Protein AF-A0A6G9QHL0-F1 (afdb_monomer_lite)

Radius of gyration: 31.49 Å; chains: 1; bounding box: 46×56×86 Å

Structure (mmCIF, N/CA/C/O backbone):
data_AF-A0A6G9QHL0-F1
#
_entry.id   AF-A0A6G9QHL0-F1
#
loop_
_atom_site.group_PDB
_atom_site.id
_atom_site.type_symbol
_atom_site.label_atom_id
_atom_site.label_alt_id
_atom_site.label_comp_id
_atom_site.label_asym_id
_atom_site.label_entity_id
_atom_site.label_seq_id
_atom_site.pdbx_PDB_ins_code
_atom_site.Cartn_x
_atom_site.Cartn_y
_atom_site.Cartn_z
_atom_site.occupancy
_atom_site.B_iso_or_equiv
_atom_site.auth_seq_id
_atom_site.auth_comp_id
_atom_site.auth_asym_id
_atom_site.auth_atom_id
_atom_site.pdbx_PDB_model_num
ATOM 1 N N . MET A 1 1 ? 24.446 20.373 -16.835 1.00 52.03 1 MET A N 1
ATOM 2 C CA . MET A 1 1 ? 24.534 19.465 -17.998 1.00 52.03 1 MET A CA 1
ATOM 3 C C . MET A 1 1 ? 25.382 20.168 -19.041 1.00 52.03 1 MET A C 1
ATOM 5 O O . MET A 1 1 ? 25.021 21.276 -19.423 1.00 52.03 1 MET A O 1
ATOM 9 N N . GLY A 1 2 ? 26.551 19.625 -19.382 1.00 66.06 2 GLY A N 1
ATOM 10 C CA . GLY A 1 2 ? 27.487 20.275 -20.304 1.00 66.06 2 GLY A CA 1
ATOM 11 C C . GLY A 1 2 ? 27.054 20.092 -21.758 1.00 66.06 2 GLY A C 1
ATOM 12 O O . GLY A 1 2 ? 26.401 19.108 -22.093 1.00 66.06 2 GLY A O 1
ATOM 13 N N . LEU A 1 3 ? 27.447 21.016 -22.641 1.00 60.44 3 LEU A N 1
ATOM 14 C CA . LEU A 1 3 ? 27.129 20.983 -24.081 1.00 60.44 3 LEU A CA 1
ATOM 15 C C . LEU A 1 3 ? 27.557 19.676 -24.791 1.00 60.44 3 LEU A C 1
ATOM 17 O O . LEU A 1 3 ? 27.060 19.376 -25.874 1.00 60.44 3 LEU A O 1
ATOM 21 N N . ALA A 1 4 ? 28.436 18.876 -24.177 1.00 62.66 4 ALA A N 1
ATOM 22 C CA . ALA A 1 4 ? 28.859 17.566 -24.669 1.00 62.66 4 ALA A CA 1
ATOM 23 C C . ALA A 1 4 ? 27.737 16.506 -24.672 1.00 62.66 4 ALA A C 1
ATOM 25 O O . ALA A 1 4 ? 27.762 15.596 -25.503 1.00 62.66 4 ALA A O 1
ATOM 26 N N . ASP A 1 5 ? 26.732 16.639 -23.800 1.00 65.25 5 ASP A N 1
ATOM 27 C CA . ASP A 1 5 ? 25.669 15.635 -23.655 1.00 65.25 5 ASP A CA 1
ATOM 28 C C . ASP A 1 5 ? 24.580 15.752 -24.739 1.00 65.25 5 ASP A C 1
ATOM 30 O O . ASP A 1 5 ? 23.862 14.789 -25.009 1.00 65.25 5 ASP A O 1
ATOM 34 N N . LEU A 1 6 ? 24.475 16.899 -25.426 1.00 61.62 6 LEU A N 1
ATOM 35 C CA . LEU A 1 6 ? 23.410 17.158 -26.409 1.00 61.62 6 LEU A CA 1
ATOM 36 C C . LEU A 1 6 ? 23.675 16.580 -27.813 1.00 61.62 6 LEU A C 1
ATOM 38 O O . LEU A 1 6 ? 22.777 16.577 -28.652 1.00 61.62 6 LEU A O 1
ATOM 42 N N . LYS A 1 7 ? 24.878 16.067 -28.102 1.00 63.88 7 LYS A N 1
ATOM 43 C CA . LYS A 1 7 ? 25.288 15.731 -29.481 1.00 63.88 7 LYS A CA 1
ATOM 44 C C . LYS A 1 7 ? 24.790 14.372 -30.006 1.00 63.88 7 LYS A C 1
ATOM 46 O O . LYS A 1 7 ? 24.959 14.086 -31.186 1.00 63.88 7 LYS A O 1
ATOM 51 N N . LYS A 1 8 ? 24.169 13.521 -29.184 1.00 63.66 8 LYS A N 1
ATOM 52 C CA . LYS A 1 8 ? 23.865 12.126 -29.583 1.00 63.66 8 LYS A CA 1
ATOM 53 C C . LYS A 1 8 ? 22.418 11.861 -30.028 1.00 63.66 8 LYS A C 1
ATOM 55 O O . LYS A 1 8 ? 22.145 10.767 -30.500 1.00 63.66 8 LYS A O 1
ATOM 60 N N . ASN A 1 9 ? 21.526 12.857 -29.961 1.00 59.56 9 ASN A N 1
ATOM 61 C CA . ASN A 1 9 ? 20.103 12.709 -30.322 1.00 59.56 9 ASN A CA 1
ATOM 62 C C . ASN A 1 9 ? 19.663 13.579 -31.514 1.00 59.56 9 ASN A C 1
ATOM 64 O O . ASN A 1 9 ? 18.465 13.786 -31.717 1.00 59.56 9 ASN A O 1
ATOM 68 N N . ALA A 1 10 ? 20.607 14.098 -32.305 1.00 61.09 10 ALA A N 1
ATOM 69 C CA . ALA A 1 10 ? 20.286 14.764 -33.563 1.00 61.09 10 ALA A CA 1
ATOM 70 C C . ALA A 1 10 ? 19.746 13.713 -34.543 1.00 61.09 10 ALA A C 1
ATOM 72 O O . ALA A 1 10 ? 20.496 13.016 -35.222 1.00 61.09 10 ALA A O 1
ATOM 73 N N . SER A 1 11 ? 18.426 13.547 -34.534 1.00 60.09 11 SER A N 1
ATOM 74 C CA . SER A 1 11 ? 17.710 12.671 -35.453 1.00 60.09 11 SER A CA 1
ATOM 75 C C . SER A 1 11 ? 18.023 13.143 -36.870 1.00 60.09 11 SER A C 1
ATOM 77 O O . SER A 1 11 ? 17.780 14.303 -37.195 1.00 60.09 11 SER A O 1
ATOM 79 N N . SER A 1 12 ? 18.600 12.274 -37.696 1.0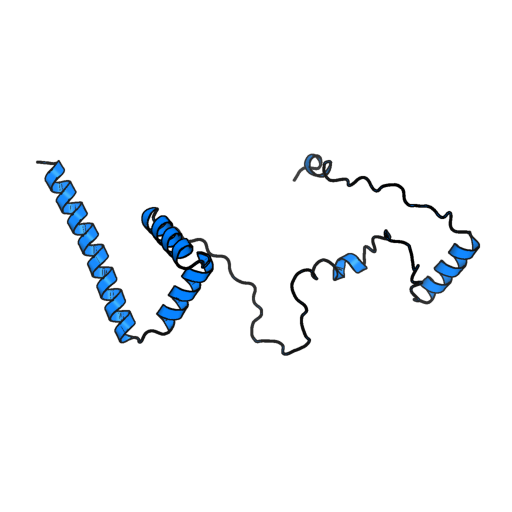0 53.59 12 SER A N 1
ATOM 80 C CA . SER A 1 12 ? 18.817 12.553 -39.110 1.00 53.59 12 SER A CA 1
ATOM 81 C C . SER A 1 12 ? 17.457 12.742 -39.782 1.00 53.59 12 SER A C 1
ATOM 83 O O . SER A 1 12 ? 16.739 11.782 -40.065 1.00 53.59 12 SER A O 1
ATOM 85 N N . CYS A 1 13 ? 17.061 13.995 -40.006 1.00 45.31 13 CYS A N 1
ATOM 86 C CA . CYS A 1 13 ? 15.919 14.297 -40.851 1.00 45.31 13 CYS A CA 1
ATOM 87 C C . CYS A 1 13 ? 16.284 13.869 -42.277 1.00 45.31 13 CYS A C 1
ATOM 89 O O . CYS A 1 13 ? 17.120 14.470 -42.949 1.00 45.31 13 CYS A O 1
ATOM 91 N N . LYS A 1 14 ? 15.703 12.749 -42.716 1.00 50.72 14 LYS A N 1
ATOM 92 C CA . LYS A 1 14 ? 15.754 12.313 -44.109 1.00 50.72 14 LYS A CA 1
ATOM 93 C C . LYS A 1 14 ? 15.186 13.440 -44.967 1.00 50.72 14 LYS A C 1
ATOM 95 O O . LYS A 1 14 ? 14.103 13.944 -44.682 1.00 50.72 14 LYS A O 1
ATOM 100 N N . ALA A 1 15 ? 15.940 13.830 -45.989 1.00 53.41 15 ALA A N 1
ATOM 101 C CA . ALA A 1 15 ? 15.548 14.821 -46.975 1.00 53.41 15 ALA A CA 1
ATOM 102 C C . ALA A 1 15 ? 14.245 14.388 -47.666 1.00 53.41 15 ALA A C 1
ATOM 104 O O . ALA A 1 15 ? 14.243 13.587 -48.595 1.00 53.41 15 ALA A O 1
ATOM 105 N N . SER A 1 16 ? 13.121 14.908 -47.188 1.00 50.22 16 SER A N 1
ATOM 106 C CA . SER A 1 16 ? 11.841 14.909 -47.893 1.00 50.22 16 SER A CA 1
ATOM 107 C C . SER A 1 16 ? 11.385 16.354 -48.033 1.00 50.22 16 SER A C 1
ATOM 109 O O . SER A 1 16 ? 10.333 16.743 -47.546 1.00 50.22 16 SER A O 1
ATOM 111 N N . PHE A 1 17 ? 12.229 17.161 -48.673 1.00 52.25 17 PHE A N 1
ATOM 112 C CA . PHE A 1 17 ? 11.837 18.443 -49.248 1.00 52.25 17 PHE A CA 1
ATOM 113 C C . PHE A 1 17 ? 11.817 18.268 -50.766 1.00 52.25 17 PHE A C 1
ATOM 115 O O . PHE A 1 17 ? 12.688 18.753 -51.481 1.00 52.25 17 PHE A O 1
ATOM 122 N N . SER A 1 18 ? 10.864 17.476 -51.257 1.00 55.06 18 SER A N 1
ATOM 123 C CA . SER A 1 18 ? 10.531 17.450 -52.680 1.00 55.06 18 SER A CA 1
ATOM 124 C C . SER A 1 18 ? 9.406 18.451 -52.916 1.00 55.06 18 SER A C 1
ATOM 126 O O . SER A 1 18 ? 8.254 18.180 -52.586 1.00 55.06 18 SER A O 1
ATOM 128 N N . GLY A 1 19 ? 9.767 19.607 -53.460 1.00 58.22 19 GLY A N 1
ATOM 129 C CA . GLY A 1 19 ? 8.837 20.659 -53.848 1.00 58.22 19 GLY A CA 1
ATOM 130 C C . GLY A 1 19 ? 9.500 22.015 -53.699 1.00 58.22 19 GLY A C 1
ATOM 131 O O . GLY A 1 19 ? 9.373 22.651 -52.659 1.00 58.22 19 GLY A O 1
ATOM 132 N N . GLN A 1 20 ? 10.256 22.442 -54.711 1.00 63.47 20 GLN A N 1
ATOM 133 C CA . GLN A 1 20 ? 10.600 23.856 -54.834 1.00 63.47 20 GLN A CA 1
ATOM 134 C C . GLN A 1 20 ? 9.276 24.601 -55.030 1.00 63.47 20 GLN A C 1
ATOM 136 O O . GLN A 1 20 ? 8.630 24.442 -56.059 1.00 63.47 20 GLN A O 1
ATOM 141 N N . MET A 1 21 ? 8.831 25.315 -54.003 1.00 65.44 21 MET A N 1
ATOM 142 C CA . MET A 1 21 ? 7.639 26.156 -54.063 1.00 65.44 21 MET A CA 1
ATOM 143 C C . MET A 1 21 ? 7.888 27.295 -55.059 1.00 65.44 21 MET A C 1
ATOM 145 O O . MET A 1 21 ? 8.979 27.875 -55.035 1.00 65.44 21 MET A O 1
ATOM 149 N N . SER A 1 22 ? 6.927 27.590 -55.946 1.00 82.62 22 SER A N 1
ATOM 150 C CA . SER A 1 22 ? 7.070 28.724 -56.871 1.00 82.62 22 SER A CA 1
ATOM 151 C C . SER A 1 22 ? 7.042 30.046 -56.105 1.00 82.62 22 SER A C 1
ATOM 153 O O . SER A 1 22 ? 6.543 30.124 -54.980 1.00 82.62 22 SER A O 1
ATOM 155 N N . VAL A 1 23 ? 7.565 31.105 -56.721 1.00 79.94 23 VAL A N 1
ATOM 156 C CA . VAL A 1 23 ? 7.525 32.457 -56.143 1.00 79.94 23 VAL A CA 1
ATOM 157 C C . VAL A 1 23 ? 6.076 32.915 -55.960 1.00 79.94 23 VAL A C 1
ATOM 159 O O . VAL A 1 23 ? 5.744 33.497 -54.932 1.00 79.94 23 VAL A O 1
ATOM 162 N N . GLU A 1 24 ? 5.201 32.587 -56.907 1.00 84.81 24 GLU A N 1
ATOM 163 C CA . GLU A 1 24 ? 3.771 32.892 -56.859 1.00 84.81 24 GLU A CA 1
ATOM 164 C C . GLU A 1 24 ? 3.088 32.178 -55.683 1.00 84.81 24 GLU A C 1
ATOM 166 O O . GLU A 1 24 ? 2.408 32.829 -54.892 1.00 84.81 24 GLU A O 1
ATOM 171 N N . ASP A 1 25 ? 3.380 30.888 -55.472 1.00 82.00 25 ASP A N 1
ATOM 172 C CA . ASP A 1 25 ? 2.855 30.123 -54.329 1.00 82.00 25 ASP A CA 1
ATOM 173 C C . ASP A 1 25 ? 3.292 30.731 -52.984 1.00 82.00 25 ASP A C 1
ATOM 175 O O . ASP A 1 25 ? 2.549 30.710 -52.001 1.00 82.00 25 ASP A O 1
ATOM 179 N N . PHE A 1 26 ? 4.503 31.297 -52.920 1.00 84.19 26 PHE A N 1
ATOM 180 C CA . PHE A 1 26 ? 5.000 31.998 -51.734 1.00 84.19 26 PHE A CA 1
ATOM 181 C C . PHE A 1 26 ? 4.280 33.315 -51.474 1.00 84.19 26 PHE A C 1
ATOM 183 O O . PHE A 1 26 ? 3.951 33.612 -50.324 1.00 84.19 26 PHE A O 1
ATOM 190 N N . ILE A 1 27 ? 4.019 34.088 -52.525 1.00 87.81 27 ILE A N 1
ATOM 191 C CA . ILE A 1 27 ? 3.316 35.368 -52.420 1.00 87.81 27 ILE A CA 1
ATOM 192 C C . ILE A 1 27 ? 1.877 35.147 -51.940 1.00 87.81 27 ILE A C 1
ATOM 194 O O . ILE A 1 27 ? 1.416 35.855 -51.036 1.00 87.81 27 ILE A O 1
ATOM 198 N N . ASP A 1 28 ? 1.195 34.134 -52.468 1.00 85.62 28 ASP A N 1
ATOM 199 C CA . ASP A 1 28 ? -0.175 33.815 -52.070 1.00 85.62 28 ASP A CA 1
ATOM 200 C C . ASP A 1 28 ? -0.231 33.302 -50.625 1.00 85.62 28 ASP A C 1
ATOM 202 O O . ASP A 1 28 ? -1.025 33.794 -49.816 1.00 85.62 28 ASP A O 1
ATOM 206 N N . ALA A 1 29 ? 0.676 32.396 -50.243 1.00 81.00 29 ALA A N 1
ATOM 207 C CA . ALA A 1 29 ? 0.762 31.895 -48.871 1.00 81.00 29 ALA A CA 1
ATOM 208 C C . ALA A 1 29 ? 1.067 33.011 -47.853 1.00 81.00 29 ALA A C 1
ATOM 210 O O . ALA A 1 29 ? 0.457 33.060 -46.781 1.00 81.00 29 ALA A O 1
ATOM 211 N N . ALA A 1 30 ? 1.976 33.934 -48.185 1.00 85.50 30 ALA A N 1
ATOM 212 C CA . ALA A 1 30 ? 2.299 35.080 -47.335 1.00 85.50 30 ALA A CA 1
ATOM 213 C C . ALA A 1 30 ? 1.108 36.037 -47.178 1.00 85.50 30 ALA A C 1
ATOM 215 O O . ALA A 1 30 ? 0.864 36.546 -46.081 1.00 85.50 30 ALA A O 1
ATOM 216 N N . SER A 1 31 ? 0.343 36.248 -48.250 1.00 88.81 31 SER A N 1
ATOM 217 C CA . SER A 1 31 ? -0.850 37.098 -48.225 1.00 88.81 31 SER A CA 1
ATOM 218 C C . SER A 1 31 ? -1.937 36.507 -47.325 1.00 88.81 31 SER A C 1
ATOM 220 O O . SER A 1 31 ? -2.496 37.212 -46.484 1.00 88.81 31 SER A O 1
ATOM 222 N N . LEU A 1 32 ? -2.188 35.199 -47.429 1.00 85.69 32 LEU A N 1
ATOM 223 C CA . LEU A 1 32 ? -3.128 34.493 -46.553 1.00 85.69 32 LEU A CA 1
ATOM 224 C C . LEU A 1 32 ? -2.688 34.544 -45.083 1.00 85.69 32 LEU A C 1
ATOM 226 O O . LEU A 1 32 ? -3.510 34.797 -44.201 1.00 85.69 32 LEU A O 1
ATOM 230 N N . TYR A 1 33 ? -1.386 34.395 -44.820 1.00 82.38 33 TYR A N 1
ATOM 231 C CA . TYR A 1 33 ? -0.833 34.505 -43.471 1.00 82.38 33 TYR A CA 1
ATOM 232 C C . TYR A 1 33 ? -1.008 35.909 -42.877 1.00 82.38 33 TYR A C 1
ATOM 234 O O . TYR A 1 33 ? -1.404 36.041 -41.720 1.00 82.38 33 TYR A O 1
ATOM 242 N N . ALA A 1 34 ? -0.773 36.968 -43.660 1.00 85.00 34 ALA A N 1
ATOM 243 C CA . ALA A 1 34 ? -0.998 38.347 -43.222 1.00 85.00 34 ALA A CA 1
ATOM 244 C C . ALA A 1 34 ? -2.474 38.621 -42.870 1.00 85.00 34 ALA A C 1
ATOM 246 O O . ALA A 1 34 ? -2.763 39.421 -41.981 1.00 85.00 34 ALA A O 1
ATOM 247 N N . LEU A 1 35 ? -3.401 37.920 -43.529 1.00 85.31 35 LEU A N 1
ATOM 248 C CA . LEU A 1 35 ? -4.837 37.942 -43.234 1.00 85.31 35 LEU A CA 1
ATOM 249 C C . LEU A 1 35 ? -5.236 37.018 -42.067 1.00 85.31 35 LEU A C 1
ATOM 251 O O . LEU A 1 35 ? -6.402 36.996 -41.675 1.00 85.31 35 LEU A O 1
ATOM 255 N N . GLY A 1 36 ? -4.290 36.265 -41.501 1.00 77.75 36 GLY A N 1
ATOM 256 C CA . GLY A 1 36 ? -4.523 35.333 -40.398 1.00 77.75 36 GLY A CA 1
ATOM 257 C C . GLY A 1 36 ? -5.199 34.022 -40.809 1.00 77.75 36 GLY A C 1
ATOM 258 O O . GLY A 1 36 ? -5.717 33.317 -39.945 1.00 77.75 36 GLY A O 1
ATOM 259 N N . GLN A 1 37 ? -5.217 33.684 -42.101 1.00 73.88 37 GLN A N 1
ATOM 260 C CA . GLN A 1 37 ? -5.721 32.400 -42.587 1.00 73.88 37 GLN A CA 1
ATOM 261 C C . GLN A 1 37 ? -4.588 31.372 -42.651 1.00 73.88 37 GLN A C 1
ATOM 263 O O . GLN A 1 37 ? -3.552 31.603 -43.275 1.00 73.88 37 GLN A O 1
ATOM 268 N N . THR A 1 38 ? -4.782 30.216 -42.010 1.00 63.75 38 THR A N 1
ATOM 269 C CA . THR A 1 38 ? -3.842 29.095 -42.094 1.00 63.75 38 THR A CA 1
ATOM 270 C C . THR A 1 38 ? -4.115 28.314 -43.374 1.00 63.75 38 THR A C 1
ATOM 272 O O . THR A 1 38 ? -5.182 27.729 -43.559 1.00 63.75 38 THR A O 1
ATOM 275 N N . HIS A 1 39 ? -3.156 28.329 -44.297 1.00 61.81 39 HIS A N 1
ATOM 276 C CA . HIS A 1 39 ? -3.221 27.481 -45.478 1.00 61.81 39 HIS A CA 1
ATOM 277 C C . HIS A 1 39 ? -2.810 26.062 -45.065 1.00 61.81 39 HIS A C 1
ATOM 279 O O . HIS A 1 39 ? -1.630 25.779 -44.854 1.00 61.81 39 HIS A O 1
ATOM 285 N N . GLU A 1 40 ? -3.795 25.181 -44.888 1.00 54.50 40 GLU A N 1
ATOM 286 C CA . GLU A 1 40 ? -3.576 23.765 -44.592 1.00 54.50 40 GLU A CA 1
ATOM 287 C C . GLU A 1 40 ? -2.934 23.104 -45.818 1.00 54.50 40 GLU A C 1
ATOM 289 O O . GLU A 1 40 ? -3.610 22.629 -46.733 1.00 54.50 40 GLU A O 1
ATOM 294 N N . PHE A 1 41 ? -1.602 23.085 -45.873 1.00 53.22 41 PHE A N 1
ATOM 295 C CA . PHE A 1 41 ? -0.896 22.260 -46.840 1.00 53.22 41 PHE A CA 1
ATOM 296 C C . PHE A 1 41 ? -1.239 20.802 -46.545 1.00 53.22 41 PHE A C 1
ATOM 298 O O . PHE A 1 41 ? -0.716 20.199 -45.608 1.00 53.22 41 PHE A O 1
ATOM 305 N N . ALA A 1 42 ? -2.109 20.223 -47.372 1.00 50.56 42 ALA A N 1
ATOM 306 C CA . ALA A 1 42 ? -2.613 18.870 -47.186 1.00 50.56 42 ALA A CA 1
ATOM 307 C C . ALA A 1 42 ? -1.521 17.782 -47.187 1.00 50.56 42 ALA A C 1
ATOM 309 O O . ALA A 1 42 ? -1.851 16.643 -46.898 1.00 50.56 42 ALA A O 1
ATOM 310 N N . ASN A 1 43 ? -0.243 18.083 -47.470 1.00 51.25 43 ASN A N 1
ATOM 311 C CA . ASN A 1 43 ? 0.843 17.095 -47.469 1.00 51.25 43 ASN A CA 1
ATOM 312 C C . ASN A 1 43 ? 2.244 17.675 -47.149 1.00 51.25 43 ASN A C 1
ATOM 314 O O . ASN A 1 43 ? 3.196 17.412 -47.881 1.00 51.25 43 ASN A O 1
ATOM 318 N N . SER A 1 44 ? 2.428 18.430 -46.058 1.00 47.62 44 SER A N 1
ATOM 319 C CA . SER A 1 44 ? 3.785 18.771 -45.572 1.00 47.62 44 SER A CA 1
ATOM 320 C C . SER A 1 44 ? 3.975 18.431 -44.092 1.00 47.62 44 SER A C 1
ATOM 322 O O . SER A 1 44 ? 3.724 19.229 -43.195 1.00 47.62 44 SER A O 1
ATOM 324 N N . THR A 1 45 ? 4.453 17.215 -43.837 1.00 52.38 45 THR A N 1
ATOM 325 C CA . THR A 1 45 ? 4.570 16.586 -42.510 1.00 52.38 45 THR A CA 1
ATOM 326 C C . THR A 1 45 ? 5.714 17.118 -41.630 1.00 52.38 45 THR A C 1
ATOM 328 O O . THR A 1 45 ? 6.048 16.472 -40.646 1.00 52.38 45 THR A O 1
ATOM 331 N N . ASN A 1 46 ? 6.365 18.249 -41.928 1.00 52.28 46 ASN A N 1
ATOM 332 C CA . ASN A 1 46 ? 7.524 18.698 -41.132 1.00 52.28 46 ASN A CA 1
ATOM 333 C C . ASN A 1 46 ? 7.676 20.225 -41.023 1.00 52.28 46 ASN A C 1
ATOM 335 O O . ASN A 1 46 ? 8.782 20.746 -41.156 1.00 52.28 46 ASN A O 1
ATOM 339 N N . VAL A 1 47 ? 6.599 20.955 -40.728 1.00 48.59 47 VAL A N 1
ATOM 340 C CA . VAL A 1 47 ? 6.745 22.284 -40.116 1.00 48.59 47 VAL A CA 1
ATOM 341 C C . VAL A 1 47 ? 6.620 22.094 -38.610 1.00 48.59 47 VAL A C 1
ATOM 343 O O . VAL A 1 47 ? 5.547 21.808 -38.088 1.00 48.59 47 VAL A O 1
ATOM 346 N N . VAL A 1 48 ? 7.746 22.185 -37.903 1.00 49.00 48 VAL A N 1
ATOM 347 C CA . VAL A 1 48 ? 7.741 22.307 -36.444 1.00 49.00 48 VAL A CA 1
ATOM 348 C C . VAL A 1 48 ? 7.248 23.705 -36.101 1.00 49.00 48 VAL A C 1
ATOM 350 O O . VAL A 1 48 ? 8.031 24.646 -36.002 1.00 49.00 48 VAL A O 1
ATOM 353 N N . ASP A 1 49 ? 5.935 23.842 -35.945 1.00 50.03 49 ASP A N 1
ATOM 354 C CA . ASP A 1 49 ? 5.343 25.042 -35.377 1.00 50.03 49 ASP A CA 1
ATOM 355 C C . ASP A 1 49 ? 5.767 25.156 -33.899 1.00 50.03 49 ASP A C 1
ATOM 357 O O . ASP A 1 49 ? 5.306 24.433 -33.009 1.00 50.03 49 ASP A O 1
ATOM 361 N N . PHE A 1 50 ? 6.729 26.045 -33.647 1.00 48.75 50 PHE A N 1
ATOM 362 C CA . PHE A 1 50 ? 7.252 26.326 -32.312 1.00 48.75 50 PHE A CA 1
ATOM 363 C C . PHE A 1 50 ? 6.225 27.032 -31.412 1.00 48.75 50 PHE A C 1
ATOM 365 O O . PHE A 1 50 ? 6.388 26.987 -30.190 1.00 48.75 50 PHE A O 1
ATOM 372 N N . LEU A 1 51 ? 5.167 27.631 -31.975 1.00 51.09 51 LEU A N 1
ATOM 373 C CA . LEU A 1 51 ? 4.051 28.191 -31.212 1.00 51.09 51 LEU A CA 1
ATOM 374 C C . LEU A 1 51 ? 3.041 27.090 -30.847 1.00 51.09 51 LEU A C 1
ATOM 376 O O . LEU A 1 51 ? 2.684 26.993 -29.672 1.00 51.09 51 LEU A O 1
ATOM 380 N N . SER A 1 52 ? 2.717 26.166 -31.762 1.00 49.84 52 SER A N 1
ATOM 381 C CA . SER A 1 52 ? 1.891 24.979 -31.445 1.00 49.84 52 SER A CA 1
ATOM 382 C C . SER A 1 52 ? 2.544 24.026 -30.440 1.00 49.84 52 SER A C 1
ATOM 384 O O . SER A 1 52 ? 1.864 23.378 -29.645 1.00 49.84 52 SER A O 1
ATOM 386 N N . ARG A 1 53 ? 3.882 23.954 -30.381 1.00 44.69 53 ARG A N 1
ATOM 387 C CA . ARG A 1 53 ? 4.567 23.075 -29.412 1.00 44.69 53 ARG A CA 1
ATOM 388 C C . ARG A 1 53 ? 4.399 23.509 -27.955 1.00 44.69 53 ARG A C 1
ATOM 390 O O . ARG A 1 53 ? 4.656 22.699 -27.060 1.00 44.69 53 ARG A O 1
ATOM 397 N N . ARG A 1 54 ? 3.982 24.755 -27.702 1.00 44.03 54 ARG A N 1
ATOM 398 C CA . ARG A 1 54 ? 3.636 25.192 -26.344 1.00 44.03 54 ARG A CA 1
ATOM 399 C C . ARG A 1 54 ? 2.303 24.595 -25.884 1.00 44.03 54 ARG A C 1
ATOM 401 O O . ARG A 1 54 ? 2.154 24.367 -24.687 1.00 44.03 54 ARG A O 1
ATOM 408 N N . ASP A 1 55 ? 1.425 24.248 -26.824 1.00 47.62 55 ASP A N 1
ATOM 409 C CA . ASP A 1 55 ? 0.110 23.668 -26.548 1.00 47.62 55 ASP A CA 1
ATOM 410 C C . ASP A 1 55 ? 0.063 22.130 -26.712 1.00 47.62 55 ASP A C 1
ATOM 412 O O . ASP A 1 55 ? -0.757 21.473 -26.072 1.00 47.62 55 ASP A O 1
ATOM 416 N N . GLU A 1 56 ? 0.978 21.506 -27.472 1.00 48.84 56 GLU A N 1
ATOM 417 C CA . GLU A 1 56 ? 0.870 20.071 -27.818 1.00 48.84 56 GLU A CA 1
ATOM 418 C C . GLU A 1 56 ? 1.757 19.076 -27.034 1.00 48.84 56 GLU A C 1
ATOM 420 O O . GLU A 1 56 ? 1.606 17.862 -27.191 1.00 48.84 56 GLU A O 1
ATOM 425 N N . GLN A 1 57 ? 2.638 19.508 -26.121 1.00 44.09 57 GLN A N 1
ATOM 426 C CA . GLN A 1 57 ? 3.391 18.572 -25.252 1.00 44.09 57 GLN A CA 1
ATOM 427 C C . GLN A 1 57 ? 2.701 18.211 -23.928 1.00 44.09 57 GLN A C 1
ATOM 429 O O . GLN A 1 57 ? 3.350 17.745 -22.990 1.00 44.09 57 GLN A O 1
ATOM 434 N N . GLN A 1 58 ? 1.370 18.310 -23.864 1.00 45.41 58 GLN A N 1
ATOM 435 C CA . GLN A 1 58 ? 0.610 17.691 -22.775 1.00 45.41 58 GLN A CA 1
ATOM 436 C C . GLN A 1 58 ? -0.698 17.023 -23.223 1.00 45.41 58 GLN A C 1
ATOM 438 O O . GLN A 1 58 ? -1.701 17.064 -22.521 1.00 45.41 58 GLN A O 1
ATOM 443 N N . THR A 1 59 ? -0.695 16.332 -24.365 1.00 42.41 59 THR A N 1
ATOM 444 C CA . THR A 1 59 ? -1.808 15.452 -24.776 1.00 42.41 59 THR A CA 1
ATOM 445 C C . THR A 1 59 ? -1.323 14.070 -25.212 1.00 42.41 59 THR A C 1
ATOM 447 O O . THR A 1 59 ? -1.635 13.572 -26.288 1.00 42.41 59 THR A O 1
ATOM 450 N N . ARG A 1 60 ? -0.610 13.369 -24.321 1.00 43.56 60 ARG A N 1
ATOM 451 C CA . ARG A 1 60 ? -0.590 11.892 -24.314 1.00 43.56 60 ARG A CA 1
ATOM 452 C C . ARG A 1 60 ? -0.734 11.316 -22.909 1.00 43.56 60 ARG A C 1
ATOM 454 O O . ARG A 1 60 ? 0.066 10.492 -22.495 1.00 43.56 60 ARG A O 1
ATOM 461 N N . THR A 1 61 ? -1.803 11.706 -22.223 1.00 45.69 61 THR A N 1
ATOM 462 C CA . THR A 1 61 ? -2.602 10.822 -21.359 1.00 45.69 61 THR A CA 1
ATOM 463 C C . THR A 1 61 ? -4.013 11.412 -21.237 1.00 45.69 61 THR A C 1
ATOM 465 O O . THR A 1 61 ? -4.178 12.537 -20.788 1.00 45.69 61 THR A O 1
ATOM 468 N N . SER A 1 62 ? -5.027 10.636 -21.645 1.00 43.59 62 SER A N 1
ATOM 469 C CA . SER A 1 62 ? -6.478 10.840 -21.434 1.00 43.59 62 SER A CA 1
ATOM 470 C C . SER A 1 62 ? -7.128 12.148 -21.926 1.00 43.59 62 SER A C 1
ATOM 472 O O . SER A 1 62 ? -6.859 13.237 -21.434 1.00 43.59 62 SER A O 1
ATOM 474 N N . LYS A 1 63 ? -8.112 12.007 -22.826 1.00 41.66 63 LYS A N 1
ATOM 475 C CA . LYS A 1 63 ? -9.150 13.013 -23.107 1.00 41.66 63 LYS A CA 1
ATOM 476 C C . LYS A 1 63 ? -9.726 13.575 -21.790 1.00 41.66 63 LYS A C 1
ATOM 478 O O . LYS A 1 63 ? -10.296 12.784 -21.037 1.00 41.66 63 LYS A O 1
ATOM 483 N N . PRO A 1 64 ? -9.701 14.894 -21.533 1.00 40.44 64 PRO A N 1
ATOM 484 C CA . PRO A 1 64 ? -10.628 15.495 -20.598 1.00 40.44 64 PRO A CA 1
ATOM 485 C C . PRO A 1 64 ? -11.920 15.743 -21.375 1.00 40.44 64 PRO A C 1
ATOM 487 O O . PRO A 1 64 ? -12.066 16.710 -22.123 1.00 40.44 64 PRO A O 1
ATOM 490 N N . THR A 1 65 ? -12.880 14.837 -21.221 1.00 43.56 65 THR A N 1
ATOM 491 C CA . THR A 1 65 ? -14.282 15.217 -21.379 1.00 43.56 65 THR A CA 1
ATOM 492 C C . THR A 1 65 ? -14.495 16.486 -20.560 1.00 43.56 65 THR A C 1
ATOM 494 O O . THR A 1 65 ? -14.196 16.496 -19.367 1.00 43.56 65 THR A O 1
ATOM 497 N N . LYS A 1 66 ? -14.963 17.564 -21.198 1.00 48.03 66 LYS A N 1
ATOM 498 C CA . LYS A 1 66 ? -15.454 18.771 -20.524 1.00 48.03 66 LYS A CA 1
ATOM 499 C C . LYS A 1 66 ? -16.621 18.358 -19.626 1.00 48.03 66 LYS A C 1
ATOM 501 O O . LYS A 1 66 ? -17.773 18.365 -20.037 1.00 48.03 66 LYS A O 1
ATOM 506 N N . GLY A 1 67 ? -16.305 17.916 -18.423 1.00 47.75 67 GLY A N 1
ATOM 507 C CA . GLY A 1 67 ? -17.243 17.351 -17.478 1.00 47.75 67 GLY A CA 1
ATOM 508 C C . GLY A 1 67 ? -16.684 17.610 -16.101 1.00 47.75 67 GLY A C 1
ATOM 509 O O . GLY A 1 67 ? -15.734 16.952 -15.718 1.00 47.75 67 GLY A O 1
ATOM 510 N N . LYS A 1 68 ? -17.277 18.605 -15.434 1.00 49.00 68 LYS A N 1
ATOM 511 C CA . LYS A 1 68 ? -17.157 18.939 -14.009 1.00 49.00 68 LYS A CA 1
ATOM 512 C C . LYS A 1 68 ? -15.713 19.155 -13.531 1.00 49.00 68 LYS A C 1
ATOM 514 O O . LYS A 1 68 ? -14.892 18.254 -13.489 1.00 49.00 68 LYS A O 1
ATOM 519 N N . LYS A 1 69 ? -15.399 20.395 -13.144 1.00 50.22 69 LYS A N 1
ATOM 520 C CA . LYS A 1 69 ? -14.169 20.713 -12.407 1.00 50.22 69 LYS A CA 1
ATOM 521 C C . LYS A 1 69 ? -14.234 19.978 -11.066 1.00 50.22 69 LYS A C 1
ATOM 523 O O . LYS A 1 69 ? -14.780 20.510 -10.103 1.00 50.22 69 LYS A O 1
ATOM 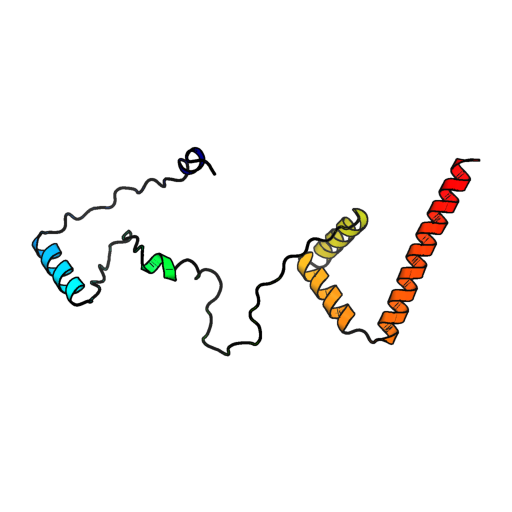528 N N . ASP A 1 70 ? -13.762 18.737 -11.052 1.00 57.06 70 ASP A N 1
ATOM 529 C CA . ASP A 1 70 ? -13.743 17.911 -9.860 1.00 57.06 70 ASP A CA 1
ATOM 530 C C . ASP A 1 70 ? -12.799 18.523 -8.830 1.00 57.06 70 ASP A C 1
ATOM 532 O O . ASP A 1 70 ? -11.715 19.041 -9.119 1.00 57.06 70 ASP A O 1
ATOM 536 N N . VAL A 1 71 ? -13.297 18.513 -7.603 1.00 60.88 71 VAL A N 1
ATOM 537 C CA . VAL A 1 71 ? -12.717 19.122 -6.420 1.00 60.88 71 VAL A CA 1
ATOM 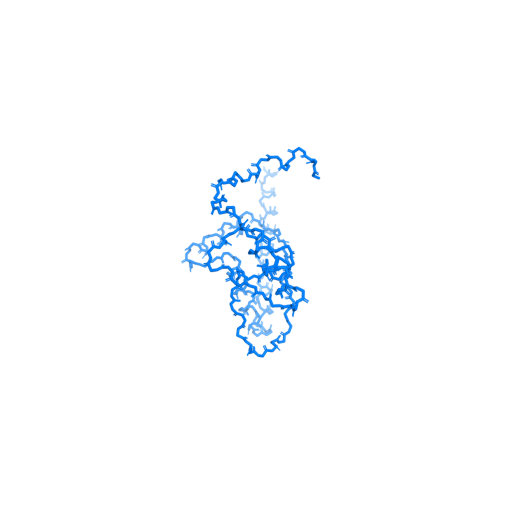538 C C . VAL A 1 71 ? -11.285 18.606 -6.233 1.00 60.88 71 VAL A C 1
ATOM 540 O O . VAL A 1 71 ? -11.065 17.433 -5.957 1.00 60.88 71 VAL A O 1
ATOM 543 N N . ASN A 1 72 ? -10.313 19.524 -6.314 1.00 58.84 72 ASN A N 1
ATOM 544 C CA . ASN A 1 72 ? -8.938 19.360 -5.827 1.00 58.84 72 ASN A CA 1
ATOM 545 C C . ASN A 1 72 ? -7.994 18.496 -6.699 1.00 58.84 72 ASN A C 1
ATOM 547 O O . ASN A 1 72 ? -7.439 17.494 -6.254 1.00 58.84 72 ASN A O 1
ATOM 551 N N . THR A 1 73 ? -7.703 18.958 -7.918 1.00 66.25 73 THR A N 1
ATOM 552 C CA . THR A 1 73 ? -6.661 18.424 -8.822 1.00 66.25 73 THR A CA 1
ATOM 553 C C . THR A 1 73 ? -5.234 18.779 -8.374 1.00 66.25 73 THR A C 1
ATOM 555 O O . THR A 1 73 ? -4.415 19.253 -9.165 1.00 66.25 73 THR A O 1
ATOM 558 N N . LYS A 1 74 ? -4.910 18.620 -7.088 1.00 81.50 74 LYS A N 1
ATOM 559 C CA . LYS A 1 74 ? -3.520 18.771 -6.643 1.00 81.50 74 LYS A CA 1
ATOM 560 C C . LYS A 1 74 ? -2.710 17.565 -7.130 1.00 81.50 74 LYS A C 1
ATOM 562 O O . LYS A 1 74 ? -3.199 16.438 -7.044 1.00 81.50 74 LYS A O 1
ATOM 567 N N . PRO A 1 75 ? -1.476 17.770 -7.619 1.00 85.19 75 PRO A N 1
ATOM 568 C CA . PRO A 1 75 ? -0.620 16.661 -8.015 1.00 85.19 75 PRO A CA 1
ATOM 569 C C . PRO A 1 75 ? -0.362 15.734 -6.821 1.00 85.19 75 PRO A C 1
ATOM 571 O O . PRO A 1 75 ? -0.241 16.188 -5.678 1.00 85.19 75 PRO A O 1
ATOM 574 N N . PHE A 1 76 ? -0.254 14.430 -7.087 1.00 83.38 76 PHE A N 1
ATOM 575 C CA . PHE A 1 76 ? 0.092 13.456 -6.055 1.00 83.38 76 PHE A CA 1
ATOM 576 C C . PHE A 1 76 ? 1.448 13.800 -5.435 1.00 83.38 76 PHE A C 1
ATOM 578 O O . PHE A 1 76 ? 2.449 13.971 -6.135 1.00 83.38 76 PHE A O 1
ATOM 585 N N . LYS A 1 77 ? 1.489 13.867 -4.103 1.00 90.69 77 LYS A N 1
ATOM 586 C CA . LYS A 1 77 ? 2.743 14.028 -3.367 1.00 90.69 77 LYS A CA 1
ATOM 587 C C . LYS A 1 77 ? 3.514 12.709 -3.387 1.00 90.69 77 LYS A C 1
ATOM 589 O O . LYS A 1 77 ? 2.946 11.647 -3.137 1.00 90.69 77 LYS A O 1
ATOM 594 N N . ARG A 1 78 ? 4.813 12.779 -3.677 1.00 90.38 78 ARG A N 1
ATOM 595 C CA . ARG A 1 78 ? 5.724 11.629 -3.609 1.00 90.38 78 ARG A CA 1
ATOM 596 C C . ARG A 1 78 ? 6.198 11.459 -2.165 1.00 90.38 78 ARG A C 1
ATOM 598 O O . ARG A 1 78 ? 6.538 12.447 -1.524 1.00 90.38 78 ARG A O 1
ATOM 605 N N . ALA A 1 79 ? 6.233 10.221 -1.683 1.00 90.00 79 ALA A N 1
ATOM 606 C CA . ALA A 1 79 ? 6.769 9.860 -0.374 1.00 90.00 79 ALA A CA 1
ATOM 607 C C . ALA A 1 79 ? 7.675 8.631 -0.514 1.00 90.00 79 ALA A C 1
ATOM 609 O O . ALA A 1 79 ? 7.383 7.730 -1.304 1.00 90.00 79 ALA A O 1
ATOM 610 N N . THR A 1 80 ? 8.770 8.610 0.241 1.00 93.06 80 THR A N 1
ATOM 611 C CA . THR A 1 80 ? 9.698 7.478 0.346 1.00 93.06 80 THR A CA 1
ATOM 612 C C . THR A 1 80 ? 9.659 6.953 1.775 1.00 93.06 80 THR A C 1
ATOM 614 O O . THR A 1 80 ? 9.803 7.737 2.711 1.00 93.06 80 THR A O 1
ATOM 617 N N . PHE A 1 81 ? 9.462 5.646 1.941 1.00 91.31 81 PHE A N 1
ATOM 618 C CA . PHE A 1 81 ? 9.405 4.985 3.244 1.00 91.31 81 PHE A CA 1
ATOM 619 C C . PHE A 1 81 ? 10.547 3.982 3.356 1.00 91.31 81 PHE A C 1
ATOM 621 O O . PHE A 1 81 ? 10.826 3.258 2.398 1.00 91.31 81 PHE A O 1
ATOM 628 N N . THR A 1 82 ? 11.175 3.920 4.525 1.00 94.38 82 THR A N 1
ATOM 629 C CA . THR A 1 82 ? 12.162 2.886 4.842 1.00 94.38 82 THR A CA 1
ATOM 630 C C . THR A 1 82 ? 11.436 1.677 5.416 1.00 94.38 82 THR A C 1
ATOM 632 O O . THR A 1 82 ? 10.658 1.814 6.357 1.00 94.38 82 THR A O 1
ATOM 635 N N . LEU A 1 83 ? 11.682 0.500 4.845 1.00 92.69 83 LEU A N 1
ATOM 636 C CA . LEU A 1 83 ? 11.088 -0.770 5.259 1.00 92.69 83 LEU A CA 1
ATOM 637 C C . LEU A 1 83 ? 12.204 -1.778 5.544 1.00 92.69 83 LEU A C 1
ATOM 639 O O . LEU A 1 83 ? 13.283 -1.683 4.960 1.00 92.69 83 LEU A O 1
ATOM 643 N N . SER A 1 84 ? 11.942 -2.751 6.418 1.00 94.75 84 SER A N 1
ATOM 644 C CA . SER A 1 84 ? 12.850 -3.885 6.603 1.00 94.75 84 SER A CA 1
ATOM 645 C C . SER A 1 84 ? 12.859 -4.780 5.360 1.00 94.75 84 SER A C 1
ATOM 647 O O . SER A 1 84 ? 11.874 -4.842 4.621 1.00 94.75 84 SER A O 1
ATOM 649 N N . GLU A 1 85 ? 13.946 -5.522 5.143 1.00 95.38 85 GLU A N 1
ATOM 650 C CA . GLU A 1 85 ? 14.034 -6.478 4.028 1.00 95.38 85 GLU A CA 1
ATOM 651 C C . GLU A 1 85 ? 12.915 -7.526 4.084 1.00 95.38 85 GLU A C 1
ATOM 653 O O . GLU A 1 85 ? 12.287 -7.823 3.070 1.00 95.38 85 GLU A O 1
ATOM 658 N N . GLN A 1 86 ? 12.589 -8.010 5.288 1.00 95.00 86 GLN A N 1
ATOM 659 C CA . GLN A 1 86 ? 11.474 -8.935 5.501 1.00 95.00 86 GLN A CA 1
ATOM 660 C C . GLN A 1 86 ? 10.139 -8.338 5.038 1.00 95.00 86 GLN A C 1
ATOM 662 O O . GLN A 1 86 ? 9.392 -9.002 4.324 1.00 95.00 86 GLN A O 1
ATOM 667 N N . ALA A 1 87 ? 9.858 -7.075 5.374 1.00 94.56 87 ALA A N 1
ATOM 668 C CA . ALA A 1 87 ? 8.629 -6.407 4.950 1.00 94.56 87 ALA A CA 1
ATOM 669 C C . ALA A 1 87 ? 8.586 -6.184 3.428 1.00 94.56 87 ALA A C 1
ATOM 671 O O . ALA A 1 87 ? 7.527 -6.308 2.812 1.00 94.56 87 ALA A O 1
ATOM 672 N N . ILE A 1 88 ? 9.729 -5.886 2.801 1.00 95.88 88 ILE A N 1
ATOM 673 C CA . ILE A 1 88 ? 9.833 -5.752 1.339 1.00 95.88 88 ILE A CA 1
ATOM 674 C C . ILE A 1 88 ? 9.518 -7.085 0.650 1.00 95.88 88 ILE A C 1
ATOM 676 O O . ILE A 1 88 ? 8.793 -7.087 -0.350 1.00 95.88 88 ILE A O 1
ATOM 680 N N . ASN A 1 89 ? 10.018 -8.198 1.193 1.00 97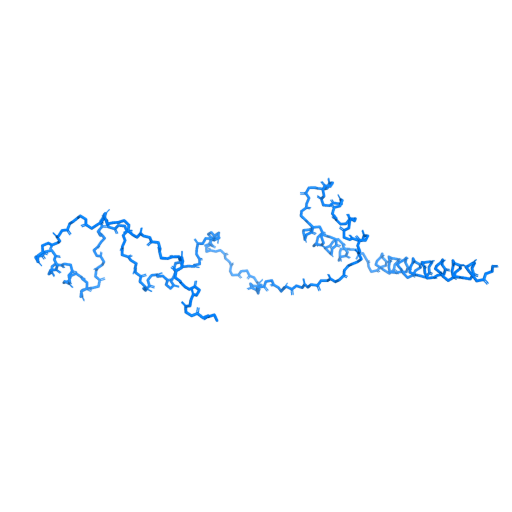.88 89 ASN A N 1
ATOM 681 C CA . ASN A 1 89 ? 9.765 -9.540 0.669 1.00 97.88 89 ASN A CA 1
ATOM 682 C C . ASN A 1 89 ? 8.292 -9.930 0.825 1.00 97.88 89 ASN A C 1
ATOM 684 O O . ASN A 1 89 ? 7.654 -10.259 -0.171 1.00 97.88 89 ASN A O 1
ATOM 688 N N . GLN A 1 90 ? 7.711 -9.758 2.015 1.00 96.88 90 GLN A N 1
ATOM 689 C CA . GLN A 1 90 ? 6.282 -10.005 2.254 1.00 96.88 90 GLN A CA 1
ATOM 690 C C . GLN A 1 90 ? 5.391 -9.165 1.328 1.00 96.88 90 GLN A C 1
ATOM 692 O O . GLN A 1 90 ? 4.422 -9.656 0.750 1.00 96.88 90 GLN A O 1
ATOM 697 N N . LEU A 1 91 ? 5.727 -7.886 1.129 1.00 96.38 91 LEU A N 1
ATOM 698 C CA . LEU A 1 91 ? 4.993 -7.024 0.204 1.00 96.38 91 LEU A CA 1
ATOM 699 C C . LEU A 1 91 ? 5.122 -7.503 -1.250 1.00 96.38 91 LEU A C 1
ATOM 701 O O . LEU A 1 91 ? 4.174 -7.371 -2.027 1.00 96.38 91 LEU A O 1
ATOM 705 N N . ALA A 1 92 ? 6.284 -8.032 -1.640 1.00 97.12 92 ALA A N 1
ATOM 706 C CA . ALA A 1 92 ? 6.495 -8.599 -2.965 1.00 97.12 92 ALA A CA 1
ATOM 707 C C . ALA A 1 92 ? 5.700 -9.897 -3.160 1.00 97.12 92 ALA A C 1
ATOM 709 O O . ALA A 1 92 ? 5.010 -10.010 -4.168 1.00 97.12 92 ALA A O 1
ATOM 710 N N . GLU A 1 93 ? 5.726 -10.813 -2.195 1.00 97.88 93 GLU A N 1
ATOM 711 C CA . GLU A 1 93 ? 4.942 -12.055 -2.205 1.00 97.88 93 GLU A CA 1
ATOM 712 C C . GLU A 1 93 ? 3.443 -11.763 -2.322 1.00 97.88 93 GLU A C 1
ATOM 714 O O . GLU A 1 93 ? 2.783 -12.269 -3.229 1.00 97.88 93 GLU A O 1
ATOM 719 N N . ASN A 1 94 ? 2.923 -10.846 -1.501 1.00 97.06 94 ASN A N 1
ATOM 720 C CA . ASN A 1 94 ? 1.522 -10.425 -1.561 1.00 97.06 94 ASN A CA 1
ATOM 721 C C . ASN A 1 94 ? 1.159 -9.789 -2.911 1.00 97.06 94 ASN A C 1
ATOM 723 O O . ASN A 1 94 ? 0.054 -9.977 -3.422 1.00 97.06 94 ASN A O 1
ATOM 727 N N . SER A 1 95 ? 2.083 -9.032 -3.505 1.00 97.81 95 SER A N 1
ATOM 728 C CA . SER A 1 95 ? 1.907 -8.425 -4.827 1.00 97.81 95 SER A CA 1
ATOM 729 C C . SER A 1 95 ? 1.833 -9.482 -5.933 1.00 97.81 95 SER A C 1
ATOM 731 O O . SER A 1 95 ? 0.970 -9.375 -6.801 1.00 97.81 95 SER A O 1
ATOM 733 N N . GLN A 1 96 ? 2.677 -10.518 -5.875 1.00 97.12 96 GLN A N 1
ATOM 734 C CA . GLN A 1 96 ? 2.638 -11.634 -6.826 1.00 97.12 96 GLN A CA 1
ATOM 735 C C . GLN A 1 96 ? 1.364 -12.468 -6.659 1.00 97.12 96 GLN A C 1
ATOM 737 O O . GLN A 1 96 ? 0.689 -12.747 -7.645 1.00 97.12 96 GLN A O 1
ATOM 742 N N . ALA A 1 97 ? 0.990 -12.797 -5.419 1.00 97.06 97 ALA A N 1
ATOM 743 C CA . ALA A 1 97 ? -0.186 -13.613 -5.125 1.00 97.06 97 ALA A CA 1
ATOM 744 C C . ALA A 1 97 ? -1.506 -12.927 -5.517 1.00 97.06 97 ALA A C 1
ATOM 746 O O . ALA A 1 97 ? -2.408 -13.570 -6.044 1.00 97.06 97 ALA A O 1
ATOM 747 N N . SER A 1 98 ? -1.624 -11.616 -5.281 1.00 94.06 98 SER A N 1
ATOM 748 C CA . SER A 1 98 ? -2.834 -10.843 -5.611 1.00 94.06 98 SER A CA 1
ATOM 749 C C . SER A 1 98 ? -2.850 -10.283 -7.035 1.00 94.06 98 SER A C 1
ATOM 751 O O . SER A 1 98 ? -3.853 -9.700 -7.447 1.00 94.06 98 SER A O 1
ATOM 753 N N . GLN A 1 99 ? -1.739 -10.392 -7.772 1.00 95.38 99 GLN A N 1
ATOM 754 C CA . GLN A 1 99 ? -1.530 -9.739 -9.070 1.00 95.38 99 GLN A CA 1
ATOM 755 C C . GLN A 1 99 ? -1.730 -8.204 -9.030 1.00 95.38 99 GLN A C 1
ATOM 757 O O . GLN A 1 99 ? -1.958 -7.549 -10.050 1.00 95.38 99 GLN A O 1
ATOM 762 N N . LEU A 1 100 ? -1.639 -7.593 -7.844 1.00 96.12 100 LEU A N 1
ATOM 763 C CA . LEU A 1 100 ? -1.733 -6.148 -7.657 1.00 96.12 100 LEU A CA 1
ATOM 764 C C . LEU A 1 100 ? -0.341 -5.544 -7.518 1.00 96.12 100 LEU A C 1
ATOM 766 O O . LEU A 1 100 ? 0.521 -6.076 -6.826 1.00 96.12 100 LEU A O 1
ATOM 770 N N . ALA A 1 101 ? -0.129 -4.366 -8.105 1.00 96.69 101 ALA A N 1
ATOM 771 C CA . ALA A 1 101 ? 1.113 -3.625 -7.909 1.00 96.69 101 ALA A CA 1
ATOM 772 C C . ALA A 1 101 ? 1.313 -3.245 -6.429 1.00 96.69 101 ALA A C 1
ATOM 774 O O . ALA A 1 101 ? 0.375 -2.785 -5.773 1.00 96.69 101 ALA A O 1
ATOM 775 N N . LYS A 1 102 ? 2.558 -3.316 -5.937 1.00 95.19 102 LYS A N 1
ATOM 776 C CA . LYS A 1 102 ? 2.941 -2.971 -4.551 1.00 95.19 102 LYS A CA 1
ATOM 777 C C . LYS A 1 102 ? 2.336 -1.646 -4.063 1.00 95.19 102 LYS A C 1
ATOM 779 O O . LYS A 1 102 ? 1.744 -1.580 -2.992 1.00 95.19 102 LYS A O 1
ATOM 784 N N . SER A 1 103 ? 2.422 -0.588 -4.878 1.00 93.94 103 SER A N 1
ATOM 785 C CA . SER A 1 103 ? 1.883 0.732 -4.513 1.00 93.94 103 SER A CA 1
ATOM 786 C C . SER A 1 103 ? 0.354 0.750 -4.398 1.00 93.94 103 SER A C 1
ATOM 788 O O . SER A 1 103 ? -0.187 1.506 -3.594 1.00 93.94 103 SER A O 1
ATOM 790 N N . LYS A 1 104 ? -0.352 -0.072 -5.187 1.00 95.50 104 LYS A N 1
ATOM 791 C CA . LYS A 1 104 ? -1.812 -0.213 -5.121 1.00 95.50 104 LYS A CA 1
ATOM 792 C C . LYS A 1 104 ? -2.223 -0.957 -3.857 1.00 95.50 104 LYS A C 1
ATOM 794 O O . LYS A 1 104 ? -3.148 -0.511 -3.189 1.00 95.50 104 LYS A O 1
ATOM 799 N N . LEU A 1 105 ? -1.491 -2.012 -3.501 1.00 96.19 105 LEU A N 1
ATOM 800 C CA . LEU A 1 105 ? -1.730 -2.761 -2.273 1.00 96.19 105 LEU A CA 1
ATOM 801 C C . LEU A 1 105 ? -1.578 -1.870 -1.032 1.00 96.19 105 LEU A C 1
ATOM 803 O O . LEU A 1 105 ? -2.483 -1.831 -0.210 1.00 96.19 105 LEU A O 1
ATOM 807 N N . ILE A 1 106 ? -0.510 -1.064 -0.952 1.00 95.12 106 ILE A N 1
ATOM 808 C CA . ILE A 1 106 ? -0.326 -0.089 0.142 1.00 95.12 106 ILE A CA 1
ATOM 809 C C . ILE A 1 106 ? -1.519 0.874 0.234 1.00 95.12 106 ILE A C 1
ATOM 811 O O . ILE A 1 106 ? -2.035 1.116 1.322 1.00 95.12 106 ILE A O 1
ATOM 815 N N . ARG A 1 107 ? -1.997 1.408 -0.900 1.00 94.81 107 ARG A N 1
ATOM 816 C CA . ARG A 1 107 ? -3.172 2.297 -0.910 1.00 94.81 107 ARG A CA 1
ATOM 817 C C . ARG A 1 107 ? -4.434 1.599 -0.408 1.00 94.81 107 ARG A C 1
ATOM 819 O O . ARG A 1 107 ? -5.194 2.225 0.322 1.00 94.81 107 ARG A O 1
ATOM 826 N N . HIS A 1 108 ? -4.658 0.339 -0.781 1.00 95.56 108 HIS A N 1
ATOM 827 C CA . HIS A 1 108 ? -5.792 -0.437 -0.276 1.00 95.56 108 HIS A CA 1
ATOM 828 C C . HIS A 1 108 ? -5.673 -0.698 1.221 1.00 95.56 108 HIS A C 1
ATOM 830 O O . HIS A 1 108 ? -6.616 -0.400 1.935 1.00 95.56 108 HIS A O 1
ATOM 836 N N . LEU A 1 109 ? -4.510 -1.120 1.720 1.00 95.06 109 LEU A N 1
ATOM 837 C CA . LEU A 1 109 ? -4.302 -1.315 3.159 1.00 95.06 109 LEU A CA 1
ATOM 838 C C . LEU A 1 109 ? -4.581 -0.037 3.965 1.00 95.06 109 LEU A C 1
ATOM 840 O O . LEU A 1 109 ? -5.207 -0.099 5.018 1.00 95.06 109 LEU A O 1
ATOM 844 N N . ILE A 1 110 ? -4.179 1.130 3.450 1.00 95.44 110 ILE A N 1
ATOM 845 C CA . ILE A 1 110 ? -4.492 2.425 4.072 1.00 95.44 110 ILE A CA 1
ATOM 846 C C . ILE A 1 110 ? -5.999 2.719 4.018 1.00 95.44 110 ILE A C 1
ATOM 848 O O . ILE A 1 110 ? -6.564 3.204 4.996 1.00 95.44 110 ILE A O 1
ATOM 852 N N . ALA A 1 111 ? -6.659 2.457 2.887 1.00 95.56 111 ALA A N 1
ATOM 853 C CA . ALA A 1 111 ? -8.098 2.665 2.746 1.00 95.56 111 ALA A CA 1
ATOM 854 C C . ALA A 1 111 ? -8.892 1.771 3.709 1.00 95.56 111 ALA A C 1
ATOM 856 O O . ALA A 1 111 ? -9.693 2.293 4.479 1.00 95.56 111 ALA A O 1
ATOM 857 N N . GLU A 1 112 ? -8.593 0.472 3.737 1.00 94.44 112 GLU A N 1
ATOM 858 C CA . GLU A 1 112 ? -9.191 -0.494 4.661 1.00 94.44 112 GLU A CA 1
ATOM 859 C C . GLU A 1 112 ? -8.977 -0.060 6.109 1.00 94.44 112 GLU A C 1
ATOM 861 O O . GLU A 1 112 ? -9.935 0.049 6.870 1.00 94.44 112 GLU A O 1
ATOM 866 N N . HIS A 1 113 ? -7.746 0.318 6.474 1.00 94.12 113 HIS A N 1
ATOM 867 C CA . HIS A 1 113 ? -7.461 0.847 7.804 1.00 94.12 113 HIS A CA 1
ATOM 868 C C . HIS A 1 113 ? -8.359 2.046 8.137 1.00 94.12 113 HIS A C 1
ATOM 870 O O . HIS A 1 113 ? -8.821 2.172 9.270 1.00 94.12 113 HIS A O 1
ATOM 876 N N . ASN 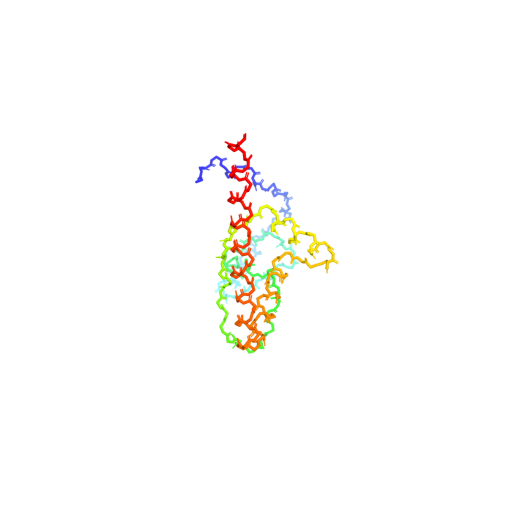A 1 114 ? -8.628 2.952 7.197 1.00 93.88 114 ASN A N 1
ATOM 877 C CA . ASN A 1 114 ? -9.482 4.107 7.469 1.00 93.88 114 ASN A CA 1
ATOM 878 C C . ASN A 1 114 ? -10.946 3.724 7.717 1.00 93.88 114 ASN A C 1
ATOM 880 O O . ASN A 1 114 ? -11.584 4.393 8.533 1.00 93.88 114 ASN A O 1
ATOM 884 N N . LEU A 1 115 ? -11.433 2.642 7.104 1.00 95.69 115 LEU A N 1
ATOM 885 C CA . LEU A 1 115 ? -12.800 2.140 7.265 1.00 95.69 115 LEU A CA 1
ATOM 886 C C . LEU A 1 115 ? -13.053 1.455 8.619 1.00 95.69 115 LEU A C 1
ATOM 888 O O . LEU A 1 115 ? -14.198 1.415 9.062 1.00 95.69 115 LEU A O 1
ATOM 892 N N . LEU A 1 116 ? -12.013 0.955 9.299 1.00 93.94 116 LEU A N 1
ATOM 893 C CA . LEU A 1 116 ? -12.159 0.318 10.615 1.00 93.94 116 LEU A CA 1
ATOM 894 C C . LEU A 1 116 ? -12.732 1.279 11.672 1.00 93.94 116 LEU A C 1
ATOM 896 O O . LEU A 1 116 ? -12.426 2.483 11.689 1.00 93.94 116 LEU A O 1
ATOM 900 N N . SER A 1 117 ? -13.502 0.723 12.614 1.00 95.44 117 SER A N 1
ATOM 901 C CA . SER A 1 117 ? -14.010 1.473 13.765 1.00 95.44 117 SER A CA 1
ATOM 902 C C . SER A 1 117 ? -12.867 1.933 14.677 1.00 95.44 117 SER A C 1
ATOM 904 O O . SER A 1 117 ? -11.762 1.383 14.663 1.00 95.44 117 SER A O 1
ATOM 906 N N . ILE A 1 118 ? -13.116 2.966 15.485 1.00 95.12 118 ILE A N 1
ATOM 907 C CA . ILE A 1 118 ? -12.109 3.494 16.420 1.00 95.12 118 ILE A CA 1
ATOM 908 C C . ILE A 1 118 ? -11.670 2.405 17.408 1.00 95.12 118 ILE A C 1
ATOM 910 O O . ILE A 1 118 ? -10.479 2.265 17.671 1.00 95.12 118 ILE A O 1
ATOM 914 N N . GLU A 1 119 ? -12.608 1.596 17.900 1.00 94.94 119 GLU A N 1
ATOM 915 C CA . GLU A 1 119 ? -12.311 0.493 18.816 1.00 94.94 119 GLU A CA 1
ATOM 916 C C . GLU A 1 119 ? -11.446 -0.586 18.150 1.00 94.94 119 GLU A C 1
ATOM 918 O O . GLU A 1 119 ? -10.435 -1.005 18.713 1.00 94.94 119 GLU A O 1
ATOM 923 N N . GLN A 1 120 ? -11.777 -0.977 16.914 1.00 94.56 120 GLN A N 1
ATOM 924 C CA . GLN A 1 120 ? -10.975 -1.936 16.150 1.00 94.56 120 GLN A CA 1
ATOM 925 C C . GLN A 1 120 ? -9.554 -1.416 15.931 1.00 94.56 120 GLN A C 1
ATOM 927 O O . GLN A 1 120 ? -8.593 -2.152 16.138 1.00 94.56 120 GLN A O 1
ATOM 932 N N . LYS A 1 121 ? -9.404 -0.132 15.582 1.00 93.81 121 LYS A N 1
ATOM 933 C CA . LYS A 1 121 ? -8.091 0.517 15.446 1.00 93.81 121 LYS A CA 1
ATOM 934 C C . LYS A 1 121 ? -7.302 0.464 16.754 1.00 93.81 121 LYS A C 1
ATOM 936 O O . LYS A 1 121 ? -6.127 0.118 16.735 1.00 93.81 121 LYS A O 1
ATOM 941 N N . GLN A 1 122 ? -7.940 0.748 17.891 1.00 94.69 122 GLN A N 1
ATOM 942 C CA . GLN A 1 122 ? -7.286 0.689 19.202 1.00 94.69 122 GLN A CA 1
ATOM 943 C C . GLN A 1 122 ? -6.808 -0.722 19.552 1.00 94.69 122 GLN A C 1
ATOM 945 O O . GLN A 1 122 ? -5.686 -0.885 20.027 1.00 94.69 122 GLN A O 1
ATOM 950 N N . GLN A 1 123 ? -7.629 -1.745 19.312 1.00 95.06 123 GLN A N 1
ATOM 951 C CA . GLN A 1 123 ? -7.227 -3.137 19.535 1.00 95.06 123 GLN A CA 1
ATOM 952 C C . GLN A 1 123 ? -6.048 -3.528 18.639 1.00 95.06 123 GLN A C 1
ATOM 954 O O . GLN A 1 123 ? -5.097 -4.160 19.097 1.00 95.06 123 GLN A O 1
ATOM 959 N N . LEU A 1 124 ? -6.086 -3.100 17.377 1.00 94.12 124 LEU A N 1
ATOM 960 C CA . LEU A 1 124 ? -5.032 -3.342 16.400 1.00 94.12 124 LEU A CA 1
ATOM 961 C C . LEU A 1 124 ? -3.708 -2.691 16.844 1.00 94.12 124 LEU A C 1
ATOM 963 O O . LEU A 1 124 ? -2.672 -3.351 16.852 1.00 94.12 124 LEU A O 1
ATOM 967 N N . TYR A 1 125 ? -3.744 -1.445 17.321 1.00 94.81 125 TYR A N 1
ATOM 968 C CA . TYR A 1 125 ? -2.558 -0.763 17.847 1.00 94.81 125 TYR A CA 1
ATOM 969 C C . TYR A 1 125 ? -1.998 -1.423 19.108 1.00 94.81 125 TYR A C 1
ATOM 971 O O . TYR A 1 125 ? -0.791 -1.629 19.193 1.00 94.81 125 TYR A O 1
ATOM 979 N N . LYS A 1 126 ? -2.858 -1.851 20.041 1.00 95.31 126 LYS A N 1
ATOM 980 C CA . LYS A 1 126 ? -2.418 -2.623 21.216 1.00 95.31 126 LYS A CA 1
ATOM 981 C C . LYS A 1 126 ? -1.706 -3.913 20.806 1.00 95.31 126 LYS A C 1
ATOM 983 O O . LYS A 1 126 ? -0.690 -4.269 21.396 1.00 95.31 126 LYS A O 1
ATOM 988 N N . LYS A 1 127 ? -2.207 -4.602 19.775 1.00 94.75 127 LYS A N 1
ATOM 989 C CA . LYS A 1 127 ? -1.565 -5.809 19.239 1.00 94.75 127 LYS A CA 1
ATOM 990 C C . LYS A 1 127 ? -0.169 -5.508 18.678 1.00 94.75 127 LYS A C 1
ATOM 992 O O . LYS A 1 127 ? 0.759 -6.268 18.939 1.00 94.75 127 LYS A O 1
ATOM 997 N N . PHE A 1 128 ? -0.005 -4.398 17.958 1.00 91.62 128 PHE A N 1
ATOM 998 C CA . PHE A 1 128 ? 1.302 -3.975 17.441 1.00 91.62 128 PHE A CA 1
ATOM 999 C C . PHE A 1 128 ? 2.304 -3.644 18.553 1.00 91.62 128 PHE A C 1
ATOM 1001 O O . PHE A 1 128 ? 3.471 -4.028 18.469 1.00 91.62 128 PHE A O 1
ATOM 1008 N N . GLU A 1 129 ? 1.863 -2.977 19.619 1.00 91.31 129 GLU A N 1
ATOM 1009 C CA . GLU A 1 129 ? 2.722 -2.701 20.776 1.00 91.31 129 GLU A CA 1
ATOM 1010 C C . GLU A 1 129 ? 3.198 -3.999 21.438 1.00 91.31 129 GLU A C 1
ATOM 1012 O O . GLU A 1 129 ? 4.386 -4.157 21.714 1.00 91.31 129 GLU A O 1
ATOM 1017 N N . GLN A 1 130 ? 2.306 -4.974 21.607 1.00 90.38 130 GLN A N 1
ATOM 1018 C CA . GLN A 1 130 ? 2.665 -6.276 22.172 1.00 90.38 130 GLN A CA 1
ATOM 1019 C C . GLN A 1 130 ? 3.661 -7.044 21.297 1.00 90.38 130 GLN A C 1
ATOM 1021 O O . GLN A 1 130 ? 4.583 -7.665 21.820 1.00 90.38 130 GLN A O 1
ATOM 1026 N N . GLU A 1 131 ? 3.504 -7.007 19.974 1.00 87.31 131 GLU A N 1
ATOM 1027 C CA . GLU A 1 131 ? 4.421 -7.683 19.051 1.00 87.31 131 GLU A CA 1
ATOM 1028 C C . GLU A 1 131 ? 5.829 -7.076 19.108 1.00 87.31 131 GLU A C 1
ATOM 1030 O O . GLU A 1 131 ? 6.824 -7.800 19.177 1.00 87.31 131 GLU A O 1
ATOM 1035 N N . THR A 1 132 ? 5.931 -5.746 19.160 1.00 83.56 132 THR A N 1
ATOM 1036 C CA . THR A 1 132 ? 7.236 -5.076 19.279 1.00 83.56 132 THR A CA 1
ATOM 1037 C C . THR A 1 132 ? 7.926 -5.380 20.610 1.00 83.56 132 THR A C 1
ATOM 1039 O O . THR A 1 132 ? 9.136 -5.623 20.615 1.00 83.56 132 THR A O 1
ATOM 1042 N N . GLN A 1 133 ? 7.169 -5.449 21.711 1.00 82.38 133 GLN A N 1
ATOM 1043 C CA . GLN A 1 133 ? 7.676 -5.861 23.024 1.00 82.38 133 GLN A CA 1
ATOM 1044 C C . GLN A 1 133 ? 8.176 -7.309 23.006 1.00 82.38 133 GLN A C 1
ATOM 1046 O O . GLN A 1 133 ? 9.317 -7.563 23.379 1.00 82.38 133 GLN A O 1
ATOM 1051 N N . GLN A 1 134 ? 7.397 -8.246 22.457 1.00 80.38 134 GLN A N 1
ATOM 1052 C CA . GLN A 1 134 ? 7.808 -9.652 22.356 1.00 80.38 134 GLN A CA 1
ATOM 1053 C C . GLN A 1 134 ? 9.084 -9.834 21.527 1.00 80.38 134 GLN A C 1
ATOM 1055 O O . GLN A 1 134 ? 9.958 -10.625 21.888 1.00 80.38 134 GLN A O 1
ATOM 1060 N N . ILE A 1 135 ? 9.229 -9.091 20.426 1.00 82.69 135 ILE A N 1
ATOM 1061 C CA . ILE A 1 135 ? 10.445 -9.129 19.603 1.00 82.69 135 ILE A CA 1
ATOM 1062 C C . ILE A 1 135 ? 11.649 -8.585 20.385 1.00 82.69 135 ILE A C 1
ATOM 1064 O O . ILE A 1 135 ? 12.747 -9.142 20.278 1.00 82.69 135 ILE A O 1
ATOM 1068 N N . ALA A 1 136 ? 11.468 -7.510 21.156 1.00 80.44 136 ALA A N 1
ATOM 1069 C CA . ALA A 1 136 ? 12.521 -6.931 21.985 1.00 80.44 136 ALA A CA 1
ATOM 1070 C C . ALA A 1 136 ? 12.957 -7.897 23.098 1.00 80.44 136 ALA A C 1
ATOM 1072 O O . ALA A 1 136 ? 14.151 -8.177 23.233 1.00 80.44 136 ALA A O 1
ATOM 1073 N N . ASP A 1 137 ? 11.996 -8.484 23.809 1.00 82.00 137 ASP A N 1
ATOM 1074 C CA . ASP A 1 137 ? 12.238 -9.438 24.892 1.00 82.00 137 ASP A CA 1
ATOM 1075 C C . ASP A 1 137 ? 12.924 -10.709 24.381 1.00 82.00 137 ASP A C 1
ATOM 1077 O O . ASP A 1 137 ? 13.906 -11.184 24.960 1.00 82.00 137 ASP A O 1
ATOM 1081 N N . HIS A 1 138 ? 12.469 -11.237 23.240 1.00 84.69 138 HIS A N 1
ATOM 1082 C CA . HIS A 1 138 ? 13.095 -12.394 22.607 1.00 84.69 138 HIS A CA 1
ATOM 1083 C C . HIS A 1 138 ? 14.547 -12.098 22.200 1.00 84.69 138 HIS A C 1
ATOM 1085 O O . HIS A 1 138 ? 15.435 -12.925 22.419 1.00 84.69 138 HIS A O 1
ATOM 1091 N N . LYS A 1 139 ? 14.828 -10.907 21.653 1.00 84.44 139 LYS A N 1
ATOM 1092 C CA . LYS A 1 139 ? 16.203 -10.490 21.333 1.00 84.44 139 LYS A CA 1
ATOM 1093 C C . LYS A 1 139 ? 17.075 -10.368 22.583 1.00 84.44 139 LYS A C 1
ATOM 1095 O O . LYS A 1 139 ? 18.223 -10.808 22.541 1.00 84.44 139 LYS A O 1
ATOM 1100 N N . LEU A 1 140 ? 16.545 -9.821 23.677 1.00 83.75 140 LEU A N 1
ATOM 1101 C CA . LEU A 1 140 ? 17.274 -9.675 24.939 1.00 83.75 140 LEU A CA 1
ATOM 1102 C C . LEU A 1 140 ? 17.636 -11.042 25.537 1.00 83.75 140 LEU A C 1
ATOM 1104 O O . LEU A 1 140 ? 18.787 -11.276 25.907 1.00 83.75 140 LEU A O 1
ATOM 1108 N N . ARG A 1 141 ? 16.687 -11.986 25.542 1.00 83.69 141 ARG A N 1
ATOM 1109 C CA . ARG A 1 141 ? 16.920 -13.365 25.996 1.00 83.69 141 ARG A CA 1
ATOM 1110 C C . ARG A 1 141 ? 17.995 -14.076 25.170 1.00 83.69 141 ARG A C 1
ATOM 1112 O O . ARG A 1 141 ? 18.856 -14.746 25.733 1.00 83.69 141 ARG A O 1
ATOM 1119 N N . GLN A 1 142 ? 17.970 -13.907 23.849 1.00 82.31 142 GLN A N 1
ATOM 1120 C CA . GLN A 1 142 ? 18.977 -14.486 22.953 1.00 82.31 142 GLN A CA 1
ATOM 1121 C C . GLN A 1 142 ? 20.374 -13.886 23.161 1.00 82.31 142 GLN A C 1
ATOM 1123 O O . GLN A 1 142 ? 21.368 -14.568 22.932 1.00 82.31 142 GLN A O 1
ATOM 1128 N N . GLN A 1 143 ? 20.477 -12.623 23.583 1.00 82.69 143 GLN A N 1
ATOM 1129 C CA . GLN A 1 143 ? 21.765 -12.032 23.949 1.00 82.69 143 GLN A CA 1
ATOM 1130 C C . GLN A 1 143 ? 22.275 -12.590 25.276 1.00 82.69 143 GLN A C 1
ATOM 1132 O O . GLN A 1 143 ? 23.432 -12.984 25.338 1.00 82.69 143 GLN A O 1
ATOM 1137 N N . ALA A 1 144 ? 21.421 -12.701 26.297 1.00 82.19 144 ALA A N 1
ATOM 1138 C CA . ALA A 1 144 ? 21.811 -13.243 27.600 1.00 82.19 144 ALA A CA 1
ATOM 1139 C C . ALA A 1 144 ? 22.377 -14.674 27.503 1.00 82.19 144 ALA A C 1
ATOM 1141 O O . ALA A 1 144 ? 23.384 -14.977 28.134 1.00 82.19 144 ALA A O 1
ATOM 1142 N N . LEU A 1 145 ? 21.789 -15.520 26.651 1.00 79.00 145 LEU A N 1
ATOM 1143 C CA . LEU A 1 145 ? 22.262 -16.890 26.398 1.00 79.00 145 LEU A CA 1
ATOM 1144 C C . LEU A 1 145 ? 23.590 -16.967 25.627 1.00 79.00 145 LEU A C 1
ATOM 1146 O O . LEU A 1 145 ? 24.235 -18.004 25.650 1.00 79.00 145 LEU A O 1
ATOM 1150 N N . LYS A 1 146 ? 24.001 -15.903 24.926 1.00 76.56 146 LYS A N 1
ATOM 1151 C CA . LYS A 1 146 ? 25.291 -15.859 24.212 1.00 76.56 146 LYS A CA 1
ATOM 1152 C C . LYS A 1 146 ? 26.473 -15.500 25.113 1.00 76.56 146 LYS A C 1
ATOM 1154 O O . LYS A 1 146 ? 27.609 -15.617 24.667 1.00 76.56 146 LYS A O 1
ATOM 1159 N N . PHE A 1 147 ? 26.212 -15.021 26.329 1.00 70.88 147 PHE A N 1
ATOM 1160 C CA . PHE A 1 147 ? 27.238 -14.640 27.305 1.00 70.88 147 PHE A CA 1
ATOM 1161 C C . PHE A 1 147 ? 27.430 -15.681 28.418 1.00 70.88 147 PHE A C 1
ATOM 1163 O O . PHE A 1 147 ? 28.162 -15.413 29.370 1.00 70.88 147 PHE A O 1
ATOM 1170 N N . GLN A 1 148 ? 26.778 -16.840 28.306 1.00 56.50 148 GLN A N 1
ATOM 1171 C CA . GLN A 1 148 ? 26.910 -17.980 29.211 1.00 56.50 148 GLN A CA 1
ATOM 1172 C C . GLN A 1 148 ? 27.593 -19.137 28.481 1.00 56.50 148 GLN A C 1
ATOM 1174 O O . GLN A 1 148 ? 28.412 -19.819 29.132 1.00 56.50 148 GLN A O 1
#

Foldseek 3Di:
DDPVVPPPPPPPPDPPPDDPDDPVNVVVCVVCVVVVHDDPPVDDPDDPPPVCVVVPPPPDDDDPDPDDPDPDPDDDDDDDDDDDPVVVVVLVVVCVVVVHDSVVVVVVVVVVLVPDDPVVNVVVVVVVVVVVVVVVVVVVVVVVVVVD

pLDDT: mean 75.45, std 19.21, range [40.44, 97.88]

Sequence (148 aa):
MGLADLKKNASSCKASFSGQMSVEDFIDAASLYALGQTHEFANSTNVVDFLSRRDEQQTRTSKPTKGKKDVNTKPFKRATFTLSEQAINQLAENSQASQLAKSKLIRHLIAEHNLLSIEQKQQLYKKFEQETQQIADHKLRQQALKFQ

Organism: NCBI:txid1028752

Secondary structure (DSSP, 8-state):
--GGGGGG--------------HHHHHHHHHHHHTT-----TT-TT---TTTHHH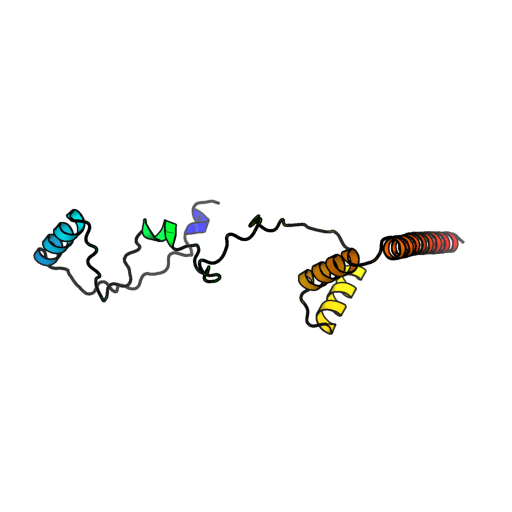HTT-SS----S----S--PPPPP------HHHHHHHHHHHHHHT--HHHHHHHHHHHHHHS-HHHHHHHHHHHHHHHHHHHHHHHHHHHGGG-